Protein AF-A0A3M1Q6X3-F1 (afdb_monomer_lite)

Secondary structure (DSSP, 8-state):
------HHHHHHHHHHHHTTTTT--SSPPTTS-GGGGT--HHHHHHHHHHHHHHHT----GGGG-GGGGSSHHHHHHHHHHH--

pLDDT: mean 85.58, std 11.98, range [34.31, 94.5]

Sequence (84 aa):
MTAPASRREELEELLAGILASGSFERPWPADRPLTDAGLDSVAVLELVATLEQRYDIRLEGEDLDARHFMTIAGLEELLARKAR

Radius of gyration: 12.1 Å; chains: 1; bounding box: 33×30×29 Å

Foldseek 3Di:
DDDPQDPQNVLLVLLCVLLVVFPRDPPDDQPAFCVNRVDDPVSLVVSQVCCCVVLVFDQDDPSSPCVLVGGNNSVVVSSVVGVD

Structure (mmCIF, N/CA/C/O backbone):
data_AF-A0A3M1Q6X3-F1
#
_entry.id   AF-A0A3M1Q6X3-F1
#
loop_
_atom_site.group_PDB
_atom_site.id
_atom_site.type_symbol
_atom_site.label_atom_id
_atom_site.label_alt_id
_atom_site.label_comp_id
_atom_site.label_asym_id
_atom_site.label_entity_id
_atom_site.label_seq_id
_atom_site.pdbx_PDB_ins_code
_atom_site.Cartn_x
_atom_site.Cartn_y
_atom_site.Cartn_z
_atom_site.occupancy
_atom_site.B_iso_or_equiv
_atom_site.auth_seq_id
_atom_site.auth_comp_id
_atom_site.auth_asym_id
_atom_site.auth_atom_id
_atom_site.pdbx_PDB_model_num
ATOM 1 N N . MET A 1 1 ? -8.673 19.531 -16.651 1.00 34.31 1 MET A N 1
ATOM 2 C CA . MET A 1 1 ? -9.847 18.684 -16.360 1.00 34.31 1 MET A CA 1
ATOM 3 C C . MET A 1 1 ? -9.360 17.250 -16.376 1.00 34.31 1 MET A C 1
ATOM 5 O O . MET A 1 1 ? -9.338 16.643 -17.436 1.00 34.31 1 MET A O 1
ATOM 9 N N . THR A 1 2 ? -8.843 16.750 -15.259 1.00 40.88 2 THR A N 1
ATOM 10 C CA . THR A 1 2 ? -8.487 15.331 -15.155 1.00 40.88 2 THR A CA 1
ATOM 11 C C . THR A 1 2 ? -9.801 14.578 -14.970 1.00 40.88 2 THR A C 1
ATOM 13 O O . THR A 1 2 ? -10.606 14.971 -14.125 1.00 40.88 2 THR A O 1
ATOM 16 N N . ALA A 1 3 ? -10.074 13.583 -15.817 1.00 40.62 3 ALA A N 1
ATOM 17 C CA . ALA A 1 3 ? -11.171 12.645 -15.590 1.00 40.62 3 ALA A CA 1
ATOM 18 C C . ALA A 1 3 ? -11.042 12.057 -14.169 1.00 40.62 3 ALA A C 1
ATOM 20 O O . ALA A 1 3 ? -9.925 12.050 -13.643 1.00 40.62 3 ALA A O 1
ATOM 21 N N . PRO A 1 4 ? -12.129 11.595 -13.521 1.00 50.19 4 PRO A N 1
ATOM 22 C CA . PRO A 1 4 ? -11.971 10.827 -12.293 1.00 50.19 4 PRO A CA 1
ATOM 23 C C . PRO A 1 4 ? -11.049 9.650 -12.620 1.00 50.19 4 PRO A C 1
ATOM 25 O O . PRO A 1 4 ? -11.394 8.822 -13.464 1.00 50.19 4 PRO A O 1
ATOM 28 N N . ALA A 1 5 ? -9.850 9.653 -12.034 1.00 62.34 5 ALA A N 1
ATOM 29 C CA . ALA A 1 5 ? -8.909 8.560 -12.188 1.00 62.34 5 ALA A CA 1
ATOM 30 C C . ALA A 1 5 ? -9.628 7.280 -11.757 1.00 62.34 5 ALA A C 1
ATOM 32 O O . ALA A 1 5 ? -10.391 7.274 -10.786 1.00 62.34 5 ALA A O 1
ATOM 33 N N . SER A 1 6 ? -9.460 6.203 -12.517 1.00 83.31 6 SER A N 1
ATOM 34 C CA . SER A 1 6 ? -10.017 4.920 -12.087 1.00 83.31 6 SER A CA 1
ATOM 3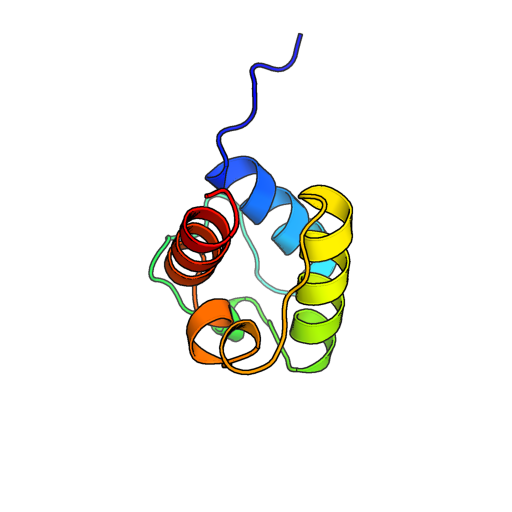5 C C . SER A 1 6 ? -9.369 4.545 -10.750 1.00 83.31 6 SER A C 1
ATOM 37 O O . SER A 1 6 ? -8.189 4.818 -10.559 1.00 83.31 6 SER A O 1
ATOM 39 N N . ARG A 1 7 ? -10.085 3.882 -9.828 1.00 84.94 7 ARG A N 1
ATOM 40 C CA . ARG A 1 7 ? -9.516 3.454 -8.525 1.00 84.94 7 ARG A CA 1
ATOM 41 C C . ARG A 1 7 ? -8.155 2.756 -8.673 1.00 84.94 7 ARG A C 1
ATOM 43 O O . ARG A 1 7 ? -7.271 2.940 -7.844 1.00 84.94 7 ARG A O 1
ATOM 50 N N . ARG A 1 8 ? -7.982 2.006 -9.763 1.00 88.38 8 ARG A N 1
ATOM 51 C CA . ARG A 1 8 ? -6.706 1.422 -10.172 1.00 88.38 8 ARG A CA 1
ATOM 52 C C . ARG A 1 8 ? -5.603 2.451 -10.404 1.00 88.38 8 ARG A C 1
ATOM 54 O O . ARG A 1 8 ? -4.526 2.301 -9.852 1.00 88.38 8 ARG A O 1
ATOM 61 N N . GLU A 1 9 ? -5.867 3.472 -11.211 1.00 89.12 9 GLU A N 1
ATOM 62 C CA . GLU A 1 9 ? -4.903 4.534 -11.518 1.00 89.12 9 GLU A CA 1
ATOM 63 C C . GLU A 1 9 ? -4.509 5.296 -10.249 1.00 89.12 9 GLU A C 1
ATOM 65 O O . GLU A 1 9 ? -3.336 5.612 -10.073 1.00 89.12 9 GLU A O 1
ATOM 70 N N . GLU A 1 10 ? -5.458 5.524 -9.332 1.00 89.38 10 GLU A N 1
ATOM 71 C CA . GLU A 1 10 ? -5.162 6.122 -8.026 1.00 89.38 10 GLU A CA 1
ATOM 72 C C . GLU A 1 10 ? -4.244 5.228 -7.186 1.00 89.38 10 GLU A C 1
ATOM 74 O O . GLU A 1 10 ? -3.248 5.701 -6.646 1.00 89.38 10 GLU A O 1
ATOM 79 N N . LEU A 1 11 ? -4.539 3.928 -7.087 1.00 91.06 1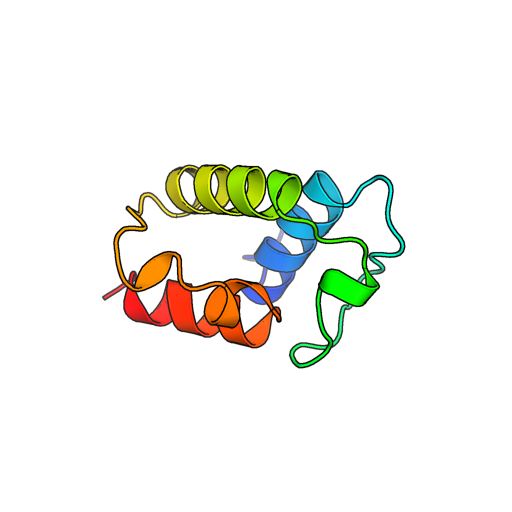1 LEU A N 1
ATOM 80 C CA . LEU A 1 11 ? -3.678 2.978 -6.377 1.00 91.06 11 LEU A CA 1
ATOM 81 C C . LEU A 1 11 ? -2.281 2.903 -6.996 1.00 91.06 11 LEU A C 1
ATOM 83 O O . LEU A 1 11 ? -1.291 2.916 -6.272 1.00 91.06 11 LEU A O 1
ATOM 87 N N . GLU A 1 12 ? -2.190 2.860 -8.322 1.00 91.81 12 GLU A N 1
ATOM 88 C CA . GLU A 1 12 ? -0.917 2.874 -9.038 1.00 91.81 12 GLU A CA 1
ATOM 89 C C . GLU A 1 12 ? -0.131 4.169 -8.797 1.00 91.81 12 GLU A C 1
ATOM 91 O O . GLU A 1 12 ? 1.092 4.131 -8.691 1.00 91.81 12 GLU A O 1
ATOM 96 N N . GLU A 1 13 ? -0.798 5.319 -8.698 1.00 89.94 13 GLU A N 1
ATOM 97 C CA . GLU A 1 13 ? -0.155 6.590 -8.361 1.00 89.94 13 GLU A CA 1
ATOM 98 C C . GLU A 1 13 ? 0.390 6.595 -6.926 1.00 89.94 13 GLU A C 1
ATOM 100 O O . GLU A 1 13 ? 1.540 6.986 -6.716 1.00 89.94 13 GLU A O 1
ATOM 105 N N . LEU A 1 14 ? -0.384 6.097 -5.956 1.00 90.12 14 LEU A N 1
ATOM 106 C CA . LEU A 1 14 ? 0.070 5.953 -4.568 1.00 90.12 14 LEU A CA 1
ATOM 107 C C . LEU A 1 14 ? 1.270 5.004 -4.468 1.00 90.12 14 LEU A C 1
ATOM 109 O O . LEU A 1 14 ? 2.275 5.333 -3.838 1.00 90.12 14 LEU A O 1
ATOM 113 N N . LEU A 1 15 ? 1.186 3.848 -5.129 1.00 90.75 15 LEU A N 1
ATOM 114 C CA . LEU A 1 15 ? 2.257 2.856 -5.156 1.00 90.75 15 LEU A CA 1
ATOM 115 C C . LEU A 1 15 ? 3.514 3.401 -5.831 1.00 90.75 15 LEU A C 1
ATOM 117 O O . LEU A 1 15 ? 4.602 3.185 -5.314 1.00 90.75 15 LEU A O 1
ATOM 121 N N . ALA A 1 16 ? 3.388 4.157 -6.923 1.00 90.38 16 ALA A N 1
ATOM 122 C CA . ALA A 1 16 ? 4.531 4.806 -7.559 1.00 90.38 16 ALA A CA 1
ATOM 123 C C . ALA A 1 16 ? 5.213 5.833 -6.636 1.00 90.38 16 ALA A C 1
ATOM 125 O O . ALA A 1 16 ? 6.432 5.986 -6.692 1.00 90.38 16 ALA A O 1
ATOM 126 N N . GLY A 1 17 ? 4.447 6.523 -5.783 1.00 88.69 17 GLY A N 1
ATOM 127 C CA . GLY A 1 17 ? 4.990 7.448 -4.787 1.00 88.69 17 GLY A CA 1
ATOM 128 C C . GLY A 1 17 ? 5.752 6.742 -3.663 1.00 88.69 17 GLY A C 1
ATOM 129 O O . GLY A 1 17 ? 6.840 7.177 -3.295 1.00 88.69 17 GLY A O 1
ATOM 130 N N . ILE A 1 18 ? 5.205 5.637 -3.153 1.00 88.94 18 ILE A N 1
ATOM 131 C CA . ILE A 1 18 ? 5.794 4.858 -2.050 1.00 88.94 18 ILE A CA 1
ATOM 132 C C . ILE A 1 18 ? 7.002 4.047 -2.538 1.00 88.94 18 ILE A C 1
ATOM 134 O O . ILE A 1 18 ? 8.046 4.001 -1.895 1.00 88.94 18 ILE A O 1
ATOM 138 N N . LEU A 1 19 ? 6.888 3.439 -3.718 1.00 87.00 19 LEU A N 1
ATOM 139 C CA . LEU A 1 19 ? 7.906 2.585 -4.328 1.00 87.00 19 LEU A CA 1
ATOM 140 C C . LEU A 1 19 ? 8.847 3.367 -5.248 1.00 87.00 19 LEU A C 1
ATOM 142 O O . LEU A 1 19 ? 9.428 2.782 -6.158 1.00 87.00 19 LEU A O 1
ATOM 146 N N . ALA A 1 20 ? 9.019 4.675 -5.041 1.00 74.31 20 ALA A N 1
ATOM 147 C CA . ALA A 1 20 ? 9.823 5.534 -5.916 1.00 74.31 20 ALA A CA 1
ATOM 148 C C . ALA A 1 20 ? 11.295 5.076 -6.075 1.00 74.31 20 ALA A C 1
ATOM 150 O O . ALA A 1 20 ? 11.983 5.511 -6.997 1.00 74.31 20 ALA A O 1
ATOM 151 N N . SER A 1 21 ? 11.785 4.200 -5.193 1.00 67.19 21 SER A N 1
ATOM 152 C CA . SER A 1 21 ? 13.105 3.555 -5.252 1.00 67.19 21 SER A CA 1
ATOM 153 C C . SER A 1 21 ? 13.120 2.182 -5.950 1.00 67.19 21 SER A C 1
ATOM 155 O O . SER A 1 21 ? 14.197 1.625 -6.168 1.00 67.19 21 SER A O 1
ATOM 157 N N . GLY A 1 22 ? 11.952 1.624 -6.276 1.00 66.88 22 GLY A N 1
ATOM 158 C CA . GLY A 1 22 ? 11.754 0.280 -6.813 1.00 66.88 22 GLY A CA 1
ATOM 159 C C . GLY A 1 22 ? 11.486 0.231 -8.321 1.00 66.88 22 GLY A C 1
ATOM 160 O O . GLY A 1 22 ? 11.536 1.231 -9.032 1.00 66.88 22 GLY A O 1
ATOM 161 N N . SER A 1 23 ? 11.190 -0.968 -8.828 1.00 77.62 23 SER A N 1
ATOM 162 C CA . SER A 1 23 ? 10.900 -1.230 -10.251 1.00 77.62 23 SER A CA 1
ATOM 163 C C . SER A 1 23 ? 9.411 -1.093 -10.596 1.00 77.62 23 SER A C 1
ATOM 165 O O . SER A 1 23 ? 8.909 -1.794 -11.476 1.00 77.62 23 SER A O 1
ATOM 167 N N . PHE A 1 24 ? 8.681 -0.237 -9.876 1.00 86.56 24 PHE A N 1
ATOM 168 C CA . PHE A 1 24 ? 7.254 -0.040 -10.107 1.00 86.56 24 PHE A CA 1
ATOM 169 C C . PHE A 1 24 ? 7.022 0.810 -11.363 1.00 86.56 24 PHE A C 1
ATOM 171 O O . PHE A 1 24 ? 7.220 2.025 -11.361 1.00 86.56 24 PHE A O 1
ATOM 178 N N . GLU A 1 25 ? 6.571 0.170 -12.439 1.00 85.44 25 GLU A N 1
ATOM 179 C CA . GLU A 1 25 ? 6.224 0.828 -13.699 1.00 85.44 25 GLU A CA 1
ATOM 180 C C . GLU A 1 25 ? 4.720 0.725 -13.960 1.00 85.44 25 GLU A C 1
ATOM 182 O O . GLU A 1 25 ? 4.117 -0.337 -13.798 1.00 85.44 25 GLU A O 1
ATOM 187 N N . ARG A 1 26 ? 4.113 1.842 -14.376 1.00 84.19 26 ARG A N 1
ATOM 188 C CA . ARG A 1 26 ? 2.687 1.911 -14.715 1.00 84.19 26 ARG A CA 1
ATOM 189 C C . ARG A 1 26 ? 2.475 1.637 -16.210 1.00 84.19 26 ARG A C 1
ATOM 191 O O . ARG A 1 26 ? 3.190 2.233 -17.020 1.00 84.19 26 ARG A O 1
ATOM 198 N N . PRO A 1 27 ? 1.472 0.828 -16.597 1.00 87.81 27 PRO A N 1
ATOM 199 C CA . PRO A 1 27 ? 0.515 0.133 -15.728 1.00 87.81 27 PRO A CA 1
ATOM 200 C C . PRO A 1 27 ? 1.111 -1.126 -15.079 1.00 87.81 27 PRO A C 1
ATOM 202 O O . PRO A 1 27 ? 1.849 -1.874 -15.725 1.00 87.81 27 PRO A O 1
ATOM 205 N N . TRP A 1 28 ? 0.737 -1.396 -13.826 1.00 88.81 28 TRP A N 1
ATOM 206 C CA . TRP A 1 28 ? 1.178 -2.591 -13.104 1.00 88.81 28 TRP A CA 1
ATOM 207 C C . TRP A 1 28 ? 0.100 -3.687 -13.180 1.00 88.81 28 TRP A C 1
ATOM 209 O O . TRP A 1 28 ? -1.076 -3.412 -12.929 1.00 88.81 28 TRP A O 1
ATOM 219 N N . PRO A 1 29 ? 0.438 -4.948 -13.518 1.00 91.94 29 PRO A N 1
ATOM 220 C CA . PRO A 1 29 ? -0.570 -6.000 -13.614 1.00 91.94 29 PRO A CA 1
ATOM 221 C C . PRO A 1 29 ? -1.247 -6.269 -12.264 1.00 91.94 29 PRO A C 1
ATOM 223 O O . PRO A 1 29 ? -0.576 -6.422 -11.245 1.00 91.94 29 PRO A O 1
ATOM 226 N N . ALA A 1 30 ? -2.576 -6.387 -12.268 1.00 90.50 30 ALA A N 1
ATOM 227 C CA . ALA A 1 30 ? -3.380 -6.438 -11.044 1.00 90.50 30 ALA A CA 1
ATOM 228 C C . ALA A 1 30 ? -3.020 -7.591 -10.102 1.00 90.50 30 ALA A C 1
ATOM 230 O O . ALA A 1 30 ? -3.029 -7.401 -8.892 1.00 90.50 30 ALA A O 1
ATOM 231 N N . ASP A 1 31 ? -2.694 -8.752 -10.672 1.00 92.44 31 ASP A N 1
ATOM 232 C CA . ASP A 1 31 ? -2.362 -9.985 -9.953 1.00 92.44 31 ASP A CA 1
ATOM 233 C C . ASP A 1 31 ? -0.854 -10.150 -9.719 1.00 92.44 31 ASP A C 1
ATOM 235 O O . ASP A 1 31 ? -0.418 -11.135 -9.120 1.00 92.44 31 ASP A O 1
ATOM 239 N N . ARG A 1 32 ? -0.030 -9.214 -10.210 1.00 92.31 32 ARG A N 1
ATOM 240 C CA . ARG A 1 32 ? 1.420 -9.296 -10.043 1.00 92.31 32 ARG A CA 1
ATOM 241 C C . ARG A 1 32 ? 1.806 -8.895 -8.614 1.00 92.31 32 ARG A C 1
ATOM 243 O O . ARG A 1 32 ? 1.382 -7.823 -8.170 1.00 92.31 32 ARG A O 1
ATOM 250 N N . PRO A 1 33 ? 2.648 -9.691 -7.924 1.00 92.19 33 PRO A N 1
ATOM 251 C CA . PRO A 1 33 ? 3.101 -9.376 -6.576 1.00 92.19 33 PRO A CA 1
ATOM 252 C C . PRO A 1 33 ? 3.796 -8.015 -6.494 1.00 92.19 33 PRO A C 1
ATOM 254 O O . PRO A 1 33 ? 4.766 -7.769 -7.203 1.00 92.19 33 PRO A O 1
ATOM 257 N N . LEU A 1 34 ? 3.353 -7.145 -5.589 1.00 91.06 34 LEU A N 1
ATOM 258 C CA . LEU A 1 34 ? 3.977 -5.845 -5.326 1.00 91.06 34 LEU A CA 1
ATOM 259 C C . LEU A 1 34 ? 5.374 -5.988 -4.703 1.00 91.06 34 LEU A C 1
ATOM 261 O O . LEU A 1 34 ? 6.196 -5.082 -4.810 1.00 91.06 34 LEU A O 1
ATOM 265 N N . THR A 1 35 ? 5.694 -7.149 -4.129 1.00 90.12 35 THR A N 1
ATOM 266 C CA . THR A 1 35 ? 7.058 -7.485 -3.695 1.00 90.12 35 THR A CA 1
ATOM 267 C C . THR A 1 35 ? 8.052 -7.488 -4.857 1.00 90.12 35 THR A C 1
ATOM 269 O O . THR A 1 35 ? 9.205 -7.117 -4.660 1.00 90.12 35 THR A O 1
ATOM 272 N N . ASP A 1 36 ? 7.617 -7.822 -6.081 1.00 90.38 36 ASP A N 1
ATOM 273 C CA . ASP A 1 36 ? 8.462 -7.727 -7.284 1.00 90.38 36 ASP A CA 1
ATOM 274 C C . ASP A 1 36 ? 8.799 -6.270 -7.629 1.00 90.38 36 ASP A C 1
ATOM 276 O O . ASP A 1 36 ? 9.795 -6.002 -8.298 1.00 90.38 36 ASP A O 1
ATOM 280 N N . ALA A 1 37 ? 7.958 -5.328 -7.192 1.00 88.38 37 ALA A N 1
ATOM 281 C CA . ALA A 1 37 ? 8.187 -3.896 -7.332 1.00 88.38 37 ALA A CA 1
ATOM 282 C C . ALA A 1 37 ? 9.040 -3.311 -6.195 1.00 88.38 37 ALA A C 1
ATOM 284 O O . ALA A 1 37 ? 9.391 -2.134 -6.254 1.00 88.38 37 ALA A O 1
ATOM 285 N N . GLY A 1 38 ? 9.382 -4.111 -5.179 1.00 87.88 38 GLY A N 1
ATOM 286 C CA . GLY A 1 38 ? 10.125 -3.670 -3.999 1.00 87.88 38 GLY A CA 1
ATOM 287 C C . GLY A 1 38 ? 9.254 -3.285 -2.803 1.00 87.88 38 GLY A C 1
ATOM 288 O O . GLY A 1 38 ? 9.761 -2.647 -1.887 1.00 87.88 38 GLY A O 1
ATOM 289 N N . LEU A 1 39 ? 7.969 -3.659 -2.781 1.00 89.31 39 LEU A N 1
ATOM 290 C CA . LEU A 1 39 ? 7.131 -3.465 -1.597 1.00 89.31 39 LEU A CA 1
ATOM 291 C C . LEU A 1 39 ? 7.646 -4.327 -0.434 1.00 89.31 39 LEU A C 1
ATOM 293 O O . LEU A 1 39 ? 7.637 -5.557 -0.509 1.00 89.31 39 LEU A O 1
ATOM 297 N N . ASP A 1 40 ? 8.066 -3.668 0.644 1.00 89.06 40 ASP A N 1
ATOM 298 C CA . ASP A 1 40 ? 8.518 -4.285 1.889 1.00 89.06 40 ASP A CA 1
ATOM 299 C C . ASP A 1 40 ? 7.602 -3.925 3.074 1.00 89.06 40 ASP A C 1
ATOM 301 O O . ASP A 1 40 ? 6.614 -3.204 2.933 1.00 89.06 40 ASP A O 1
ATOM 305 N N . SER A 1 41 ? 7.914 -4.437 4.267 1.00 86.56 41 SER A N 1
ATOM 306 C CA . SER A 1 41 ? 7.100 -4.205 5.465 1.00 86.56 41 SER A CA 1
ATOM 307 C C . SER A 1 41 ? 6.969 -2.727 5.855 1.00 86.56 41 SER A C 1
ATOM 309 O O . SER A 1 41 ? 5.961 -2.360 6.453 1.00 86.56 41 SER A O 1
ATOM 311 N N . VAL A 1 42 ? 7.961 -1.881 5.555 1.00 88.31 42 VAL A N 1
ATOM 312 C CA . VAL A 1 42 ? 7.909 -0.441 5.861 1.00 88.31 42 VAL A CA 1
ATOM 313 C C . VAL A 1 42 ? 7.010 0.259 4.851 1.00 88.31 42 VAL A C 1
ATOM 315 O O . VAL A 1 42 ? 6.107 0.997 5.242 1.00 88.31 42 VAL A O 1
ATOM 318 N N . ALA A 1 43 ? 7.184 -0.056 3.570 1.00 89.38 43 ALA A N 1
ATOM 319 C CA . ALA A 1 43 ? 6.347 0.460 2.497 1.00 89.38 43 ALA A CA 1
ATOM 320 C C . ALA A 1 43 ? 4.870 0.049 2.663 1.00 89.38 43 ALA A C 1
ATOM 322 O O . ALA A 1 43 ? 3.976 0.832 2.354 1.00 89.38 43 ALA A O 1
ATOM 323 N N . VAL A 1 44 ? 4.586 -1.140 3.214 1.00 90.31 44 VAL A N 1
ATOM 324 C CA . VAL A 1 44 ? 3.215 -1.553 3.573 1.00 90.31 44 VAL A CA 1
ATOM 325 C C . VAL A 1 44 ? 2.619 -0.649 4.654 1.00 90.31 44 VAL A C 1
ATOM 327 O O . VAL A 1 44 ? 1.462 -0.258 4.534 1.00 90.31 44 VAL A O 1
ATOM 330 N N . LEU A 1 45 ? 3.376 -0.281 5.693 1.00 90.56 45 LEU A N 1
ATOM 331 C CA . LEU A 1 45 ? 2.877 0.623 6.738 1.00 90.56 45 LEU A CA 1
ATOM 332 C C . LEU A 1 45 ? 2.575 2.021 6.182 1.00 90.56 45 LEU A C 1
ATOM 334 O O . LEU A 1 45 ? 1.545 2.607 6.520 1.00 90.56 45 LEU A O 1
ATOM 338 N N . GLU A 1 46 ? 3.433 2.537 5.300 1.00 91.50 46 GLU A N 1
ATOM 339 C CA . GLU A 1 46 ? 3.193 3.805 4.602 1.00 91.50 46 GLU A CA 1
ATOM 340 C C . GLU A 1 46 ? 1.975 3.727 3.678 1.00 91.50 46 GLU A C 1
ATOM 342 O O . GLU A 1 46 ? 1.162 4.654 3.641 1.00 91.50 46 GLU A O 1
ATOM 347 N N . LEU A 1 47 ? 1.803 2.602 2.979 1.00 91.56 47 LEU A N 1
ATOM 348 C CA . LEU A 1 47 ? 0.640 2.344 2.139 1.00 91.56 47 LEU A CA 1
ATOM 349 C C . LEU A 1 47 ? -0.644 2.322 2.967 1.00 91.56 47 LEU A C 1
ATOM 351 O O . LEU A 1 47 ? -1.594 3.008 2.605 1.00 91.56 47 LEU A O 1
ATOM 355 N N . VAL A 1 48 ? -0.669 1.605 4.093 1.00 92.38 48 VAL A N 1
ATOM 356 C CA . VAL A 1 48 ? -1.814 1.573 5.019 1.00 92.38 48 VAL A CA 1
ATOM 357 C C . VAL A 1 48 ? -2.172 2.987 5.469 1.00 92.38 48 VAL A C 1
ATOM 359 O O . VAL A 1 48 ? -3.303 3.418 5.255 1.00 92.38 48 VAL A O 1
ATOM 362 N N . ALA A 1 49 ? -1.207 3.738 6.007 1.00 92.19 49 ALA A N 1
ATOM 363 C CA . ALA A 1 49 ? -1.442 5.099 6.486 1.00 92.19 49 ALA A CA 1
ATOM 364 C C . ALA A 1 49 ? -1.956 6.029 5.372 1.00 92.19 49 ALA A C 1
ATOM 366 O O . ALA A 1 49 ? -2.827 6.873 5.598 1.00 92.19 49 ALA A O 1
ATOM 367 N N . THR A 1 50 ? -1.436 5.861 4.155 1.00 92.25 50 THR A N 1
ATOM 368 C CA . THR A 1 50 ? -1.849 6.640 2.985 1.00 92.25 50 THR A CA 1
ATOM 369 C C . THR A 1 50 ? -3.261 6.274 2.531 1.00 92.25 50 THR A C 1
ATOM 371 O O . THR A 1 50 ? -4.044 7.167 2.213 1.00 92.25 50 THR A O 1
ATOM 374 N N . LEU A 1 51 ? -3.621 4.988 2.531 1.00 92.12 51 LEU A N 1
ATOM 375 C CA . LEU A 1 51 ? -4.965 4.520 2.188 1.00 92.12 51 LEU A CA 1
ATOM 376 C C . LEU A 1 51 ? -6.006 5.010 3.198 1.00 92.12 51 LEU A C 1
ATOM 378 O O . LEU A 1 51 ? -7.053 5.504 2.783 1.00 92.12 51 LEU A O 1
ATOM 382 N N . GLU A 1 52 ? -5.708 4.927 4.496 1.00 92.88 52 GLU A N 1
ATOM 383 C CA . GLU A 1 52 ? -6.579 5.442 5.557 1.00 92.88 52 GLU A CA 1
ATOM 384 C C . GLU A 1 52 ? -6.869 6.934 5.370 1.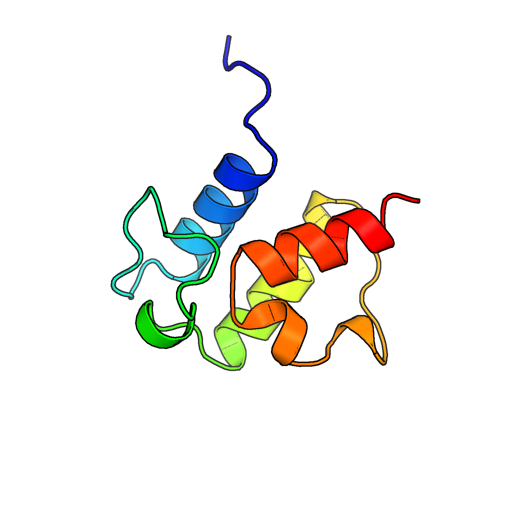00 92.88 52 GLU A C 1
ATOM 386 O O . GLU A 1 52 ? -8.030 7.337 5.348 1.00 92.88 52 GLU A O 1
ATOM 391 N N . GLN A 1 53 ? -5.835 7.750 5.133 1.00 91.56 53 GLN A N 1
ATOM 392 C CA . GLN A 1 53 ? -6.005 9.189 4.902 1.00 91.56 53 GLN A CA 1
ATOM 393 C C . GLN A 1 53 ? -6.707 9.510 3.578 1.00 91.56 53 GLN A C 1
ATOM 395 O O . GLN A 1 53 ? -7.528 10.423 3.516 1.00 91.56 53 GLN A O 1
ATOM 400 N N . ARG A 1 54 ? -6.372 8.796 2.497 1.00 89.94 54 ARG A N 1
ATOM 401 C CA . ARG A 1 54 ? -6.878 9.090 1.149 1.00 89.94 54 ARG A CA 1
ATOM 402 C C . ARG A 1 54 ? -8.349 8.723 0.989 1.00 89.94 54 ARG A C 1
ATOM 404 O O . ARG A 1 54 ? -9.074 9.445 0.306 1.00 89.94 54 ARG A O 1
ATOM 411 N N . TYR A 1 55 ? -8.758 7.604 1.580 1.00 88.88 55 TYR A N 1
ATOM 412 C CA . TYR A 1 55 ? -10.111 7.067 1.465 1.00 88.88 55 TYR A CA 1
ATOM 413 C C . TYR A 1 55 ? -10.976 7.333 2.705 1.00 88.88 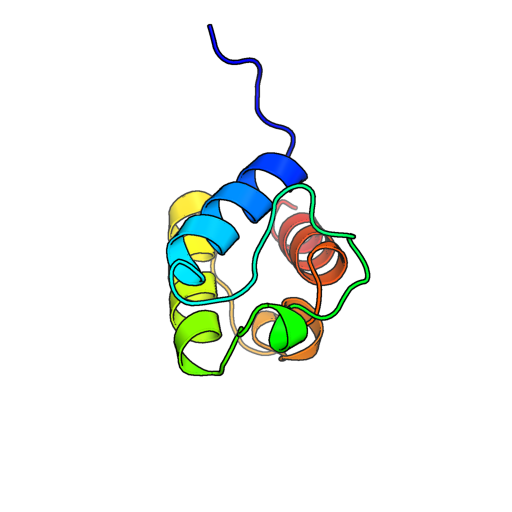55 TYR A C 1
ATOM 415 O O . TYR A 1 55 ? -12.139 6.941 2.696 1.00 88.88 55 TYR A O 1
ATOM 423 N N . ASP A 1 56 ? -10.436 8.010 3.726 1.00 90.31 56 ASP A N 1
ATOM 424 C CA . ASP A 1 56 ? -11.098 8.276 5.013 1.00 90.31 56 ASP A CA 1
ATOM 425 C C . ASP A 1 56 ? -11.622 6.983 5.671 1.00 90.31 56 ASP A C 1
ATOM 427 O O . ASP A 1 56 ? -12.762 6.881 6.121 1.00 90.31 56 ASP A O 1
ATOM 431 N N . ILE A 1 57 ? -10.776 5.947 5.668 1.00 90.81 57 ILE A N 1
ATOM 432 C CA . ILE A 1 57 ? -11.080 4.620 6.223 1.00 90.81 57 ILE A CA 1
ATOM 433 C C . ILE A 1 57 ? -10.148 4.283 7.384 1.00 90.81 57 ILE A C 1
ATOM 435 O O . ILE A 1 57 ? -9.097 4.890 7.557 1.00 90.81 57 ILE A O 1
ATOM 439 N N . ARG A 1 58 ? -10.524 3.255 8.149 1.00 90.69 58 ARG A N 1
ATOM 440 C CA . ARG A 1 58 ? -9.692 2.655 9.196 1.00 90.69 58 ARG A CA 1
ATOM 441 C C . ARG A 1 58 ? -9.444 1.179 8.892 1.00 90.69 58 ARG A C 1
ATOM 443 O O . ARG A 1 58 ? -10.405 0.419 8.709 1.00 90.69 58 ARG A O 1
ATOM 450 N N . LEU A 1 59 ? -8.176 0.791 8.820 1.00 89.75 59 LEU A N 1
ATOM 451 C CA . LEU A 1 59 ? -7.712 -0.568 8.546 1.00 89.75 59 LEU A CA 1
ATOM 452 C C . LEU A 1 59 ? -7.206 -1.187 9.854 1.00 89.75 59 LEU A C 1
ATOM 454 O O . LEU A 1 59 ? -6.230 -0.725 10.438 1.00 89.75 59 LEU A O 1
ATOM 458 N N . GLU A 1 60 ? -7.871 -2.234 10.342 1.00 90.44 60 GLU A N 1
ATOM 459 C CA . GLU A 1 60 ? -7.516 -2.862 11.616 1.00 90.44 60 GLU A CA 1
ATOM 460 C C . GLU A 1 60 ? -7.775 -4.372 11.619 1.00 90.44 60 GLU A C 1
ATOM 462 O O . GLU A 1 60 ? -8.578 -4.894 10.849 1.00 90.44 60 GLU A O 1
ATOM 467 N N . GLY A 1 61 ? -7.072 -5.100 12.491 1.00 88.94 61 GLY A N 1
ATOM 468 C CA . GLY A 1 61 ? -7.238 -6.547 12.632 1.00 88.94 61 GLY A CA 1
ATOM 469 C C . GLY A 1 61 ? -7.009 -7.296 11.318 1.00 88.94 61 GLY A C 1
ATOM 470 O O . GLY A 1 61 ? -5.891 -7.343 10.811 1.00 88.94 61 GLY A O 1
ATOM 471 N N . GLU A 1 62 ? -8.077 -7.887 10.784 1.00 86.94 62 GLU A N 1
ATOM 472 C CA . GLU A 1 62 ? -8.064 -8.714 9.571 1.00 86.94 62 GLU A CA 1
ATOM 473 C C . GLU A 1 62 ? -7.734 -7.911 8.303 1.00 86.94 62 GLU A C 1
ATOM 475 O O . GLU A 1 62 ? -7.222 -8.470 7.337 1.00 86.94 62 GLU A O 1
ATOM 480 N N . ASP A 1 63 ? -7.982 -6.598 8.307 1.00 87.62 63 ASP A N 1
ATOM 481 C CA . ASP A 1 63 ? -7.685 -5.721 7.169 1.00 87.62 63 ASP A CA 1
ATOM 482 C C . ASP A 1 63 ? -6.182 -5.546 6.929 1.00 87.62 63 ASP A C 1
ATOM 484 O O . ASP A 1 63 ? -5.763 -5.237 5.817 1.00 87.62 63 ASP A O 1
ATOM 488 N N . LEU A 1 64 ? -5.378 -5.735 7.980 1.00 87.12 64 LEU A N 1
ATOM 489 C CA . LEU A 1 64 ? -3.920 -5.612 7.956 1.00 87.12 64 LEU A CA 1
ATOM 490 C C . LEU A 1 64 ? -3.229 -6.935 7.594 1.00 87.12 64 LEU A C 1
ATOM 492 O O . LEU A 1 64 ? -2.007 -7.054 7.701 1.00 87.12 64 LEU A O 1
ATOM 496 N N . ASP A 1 65 ? -3.993 -7.944 7.170 1.00 88.94 65 ASP A N 1
ATOM 497 C CA . ASP A 1 65 ? -3.434 -9.189 6.662 1.00 88.94 65 ASP A CA 1
ATOM 498 C C . ASP A 1 65 ? -2.604 -8.915 5.401 1.00 88.94 65 ASP A C 1
ATOM 500 O O . ASP A 1 65 ? -3.088 -8.344 4.419 1.00 88.94 65 ASP A O 1
ATOM 504 N N . ALA A 1 66 ? -1.346 -9.362 5.417 1.00 82.62 66 ALA A N 1
ATOM 505 C CA . ALA A 1 66 ? -0.389 -9.155 4.336 1.00 82.62 66 ALA A CA 1
ATOM 506 C C . ALA A 1 66 ? -0.920 -9.595 2.961 1.00 82.62 66 ALA A C 1
ATOM 508 O O . ALA A 1 66 ? -0.529 -9.016 1.950 1.00 82.62 66 ALA A O 1
ATOM 509 N N . ARG A 1 67 ? -1.838 -10.573 2.905 1.00 86.75 67 ARG A N 1
ATOM 510 C CA . ARG A 1 67 ? -2.465 -11.046 1.661 1.00 86.75 67 ARG A CA 1
ATOM 511 C C . ARG A 1 67 ? -3.193 -9.935 0.903 1.00 86.75 67 ARG A C 1
ATOM 513 O O . ARG A 1 67 ? -3.176 -9.951 -0.324 1.00 86.75 67 ARG A O 1
ATOM 520 N N . HIS A 1 68 ? -3.780 -8.961 1.602 1.00 88.00 68 HIS A N 1
ATOM 521 C CA . HIS A 1 68 ? -4.456 -7.825 0.966 1.00 88.00 68 HIS A CA 1
ATOM 522 C C . HIS A 1 68 ? -3.477 -6.869 0.273 1.00 88.00 68 HIS A C 1
ATOM 524 O O . HIS A 1 68 ? -3.831 -6.244 -0.721 1.00 88.00 68 HIS A O 1
ATOM 530 N N . PHE A 1 69 ? -2.233 -6.799 0.750 1.00 90.25 69 PHE A N 1
ATOM 531 C CA . PHE A 1 69 ? -1.199 -5.890 0.246 1.00 90.25 69 PHE A CA 1
ATOM 532 C C . PHE A 1 69 ? -0.243 -6.567 -0.742 1.00 90.25 69 PHE A C 1
ATOM 534 O O . PHE A 1 69 ? 0.721 -5.951 -1.187 1.00 90.25 69 PHE A O 1
ATOM 541 N N . MET A 1 70 ? -0.485 -7.833 -1.101 1.00 90.31 70 MET A N 1
ATOM 542 C CA . MET A 1 70 ? 0.370 -8.554 -2.045 1.00 90.31 70 MET A CA 1
ATOM 543 C C . MET A 1 70 ? 0.196 -8.075 -3.482 1.00 90.31 70 MET A C 1
ATOM 545 O O . MET A 1 70 ? 1.148 -8.150 -4.249 1.00 90.31 70 MET A O 1
ATOM 549 N N . THR A 1 71 ? -0.991 -7.615 -3.872 1.00 94.50 71 THR A N 1
ATOM 550 C CA . THR A 1 71 ? -1.320 -7.286 -5.264 1.00 94.50 71 THR A CA 1
ATOM 551 C C . THR A 1 71 ? -2.262 -6.085 -5.332 1.00 94.50 71 THR A C 1
ATOM 553 O O . THR A 1 71 ? -2.958 -5.778 -4.364 1.00 94.50 71 THR A O 1
ATOM 556 N N . ILE A 1 72 ? -2.330 -5.410 -6.486 1.00 93.44 72 ILE A N 1
ATOM 557 C CA . ILE A 1 72 ? -3.293 -4.310 -6.687 1.00 93.44 72 ILE A CA 1
ATOM 558 C C 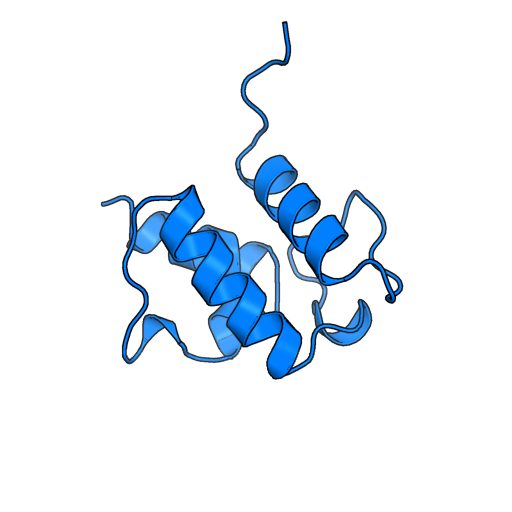. ILE A 1 72 ? -4.728 -4.831 -6.584 1.00 93.44 72 ILE A C 1
ATOM 560 O O . ILE A 1 72 ? -5.564 -4.170 -5.976 1.00 93.44 72 ILE A O 1
ATOM 564 N N . ALA A 1 73 ? -5.006 -6.031 -7.104 1.00 92.94 73 ALA A N 1
ATOM 565 C CA . ALA A 1 73 ? -6.319 -6.659 -6.973 1.00 92.94 73 ALA A CA 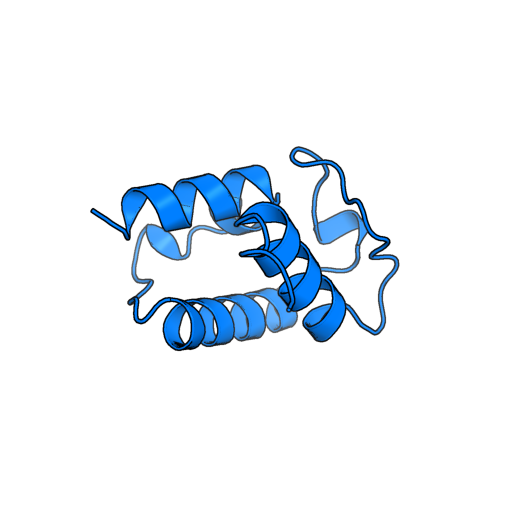1
ATOM 566 C C . ALA A 1 73 ? -6.730 -6.843 -5.498 1.00 92.94 73 ALA A C 1
ATOM 568 O O . ALA A 1 73 ? -7.876 -6.567 -5.142 1.00 92.94 73 ALA A O 1
ATOM 569 N N . GLY A 1 74 ? -5.792 -7.239 -4.628 1.00 93.06 74 GLY A N 1
ATOM 570 C CA . GLY A 1 74 ? -6.037 -7.365 -3.189 1.00 93.06 74 GLY A CA 1
ATOM 571 C C . GLY A 1 74 ? -6.370 -6.029 -2.517 1.00 93.06 74 GLY A C 1
ATOM 572 O O . GLY A 1 74 ? -7.284 -5.964 -1.693 1.00 93.06 74 GLY A O 1
ATOM 573 N N . LEU A 1 75 ? -5.693 -4.949 -2.919 1.00 92.38 75 LEU A N 1
ATOM 574 C CA . LEU A 1 75 ? -5.977 -3.594 -2.437 1.00 92.38 75 LEU A CA 1
ATOM 575 C C . LEU A 1 75 ? -7.340 -3.090 -2.927 1.00 92.38 75 LEU A C 1
ATOM 577 O O . LEU A 1 75 ? -8.101 -2.506 -2.156 1.00 92.38 75 LEU A O 1
ATOM 581 N N . GLU A 1 76 ? -7.673 -3.330 -4.198 1.00 92.12 76 GLU A N 1
ATOM 582 C CA . GLU A 1 76 ? -8.981 -2.995 -4.769 1.00 92.12 76 GLU A CA 1
ATOM 583 C C . GLU A 1 76 ? -10.112 -3.706 -4.008 1.00 92.12 76 GLU A C 1
ATOM 585 O O . GLU A 1 76 ? -11.118 -3.073 -3.673 1.00 92.12 76 GLU A O 1
ATOM 590 N N . GLU A 1 77 ? -9.931 -4.989 -3.682 1.00 91.50 77 GLU A N 1
ATOM 591 C CA . GLU A 1 77 ? -10.877 -5.771 -2.882 1.00 91.50 77 GLU A CA 1
ATOM 592 C C . GLU A 1 77 ? -11.003 -5.232 -1.450 1.00 91.50 77 GLU A C 1
ATOM 594 O O . GLU A 1 77 ? -12.121 -5.039 -0.961 1.00 91.50 77 GLU A O 1
ATOM 599 N N . LEU A 1 78 ? -9.881 -4.932 -0.787 1.00 91.50 78 LEU A N 1
ATOM 600 C CA . LEU A 1 78 ? -9.867 -4.355 0.560 1.00 91.50 78 LEU A CA 1
ATOM 601 C C . LEU A 1 78 ? -10.659 -3.040 0.612 1.00 91.50 78 LEU A C 1
ATOM 603 O O . LEU A 1 78 ? -11.542 -2.868 1.458 1.00 91.50 78 LEU A O 1
ATOM 607 N N . LEU A 1 79 ? -10.405 -2.135 -0.335 1.00 90.25 79 LEU A N 1
ATOM 608 C CA . LEU A 1 79 ? -11.122 -0.864 -0.434 1.00 90.25 79 LEU A CA 1
ATOM 609 C C . LEU A 1 79 ? -12.605 -1.058 -0.763 1.00 90.25 79 LEU A C 1
ATOM 611 O O . LEU A 1 79 ? -13.452 -0.345 -0.225 1.00 90.25 79 LEU A O 1
ATOM 615 N N . ALA A 1 80 ? -12.947 -2.025 -1.617 1.00 89.50 80 ALA A N 1
ATOM 616 C CA . ALA A 1 80 ? -14.338 -2.343 -1.927 1.00 89.50 80 ALA A CA 1
ATOM 617 C C . ALA A 1 80 ? -15.108 -2.873 -0.704 1.00 89.50 80 ALA A C 1
ATOM 619 O O . ALA A 1 80 ? -16.295 -2.581 -0.564 1.00 89.50 80 ALA A O 1
ATOM 620 N N . ARG A 1 81 ? -14.443 -3.611 0.196 1.00 88.12 81 ARG A N 1
ATOM 621 C CA . ARG A 1 81 ? -15.034 -4.073 1.463 1.00 88.12 81 ARG A CA 1
ATOM 622 C C . ARG A 1 81 ? -15.273 -2.928 2.448 1.00 88.12 81 ARG A C 1
ATOM 624 O O . ARG A 1 81 ? -16.274 -2.962 3.157 1.00 88.12 81 ARG A O 1
ATOM 631 N N . LYS A 1 82 ? -14.372 -1.940 2.491 1.00 85.94 82 LYS A N 1
ATOM 632 C CA . LYS A 1 82 ? -14.433 -0.803 3.426 1.00 85.94 82 LYS A CA 1
ATOM 633 C C . LYS A 1 82 ? -15.349 0.331 2.986 1.00 85.94 82 LYS A C 1
ATOM 635 O O . LYS A 1 82 ? -15.920 0.998 3.836 1.00 85.94 82 LYS A O 1
ATOM 640 N N . ALA A 1 83 ? -15.519 0.541 1.684 1.00 71.12 83 ALA A N 1
ATOM 641 C CA . ALA A 1 83 ? -16.384 1.587 1.136 1.00 71.12 83 ALA A CA 1
ATOM 642 C C . ALA A 1 83 ? -17.896 1.261 1.220 1.00 71.12 83 ALA A C 1
ATOM 644 O O . ALA A 1 83 ? -18.667 1.758 0.397 1.00 71.12 83 ALA A O 1
ATOM 645 N N . ARG A 1 84 ? -18.316 0.393 2.151 1.00 55.84 84 ARG A N 1
ATOM 646 C CA . ARG A 1 84 ? -19.675 -0.154 2.246 1.00 55.84 84 ARG A CA 1
ATOM 647 C C . ARG A 1 84 ? -20.370 0.221 3.545 1.00 55.84 84 ARG A C 1
ATOM 649 O O . ARG A 1 84 ? -19.679 0.274 4.583 1.00 55.84 84 ARG A O 1
#